Protein AF-A0A183FZT2-F1 (afdb_monomer)

Foldseek 3Di:
DDFQCADDDPDPAWTDDPNDIFHAAPVRDTNDPWHQDPQRDTNDPNPPNDLVFKDKDFPQDWDDWPQDPVVQCVCVVVPDDDRPTKIWTDIFIAGNVPRDGDDPVSCVVPDHDGTDIDGDDDHDDDPPPPPPPPPPPPPPDDDPDDDDDDD

InterPro domains:
  IPR013273 ADAMTS/ADAMTS-like [PR01857] (10-29)
  IPR013273 ADAMTS/ADAMTS-like [PR01857] (30-49)
  IPR050439 ADAMTS and ADAMTS-like [PTHR13723] (2-52)

Solvent-accessible surface area (backbone atoms only — not comparable to full-atom values): 9994 Å² total; per-residue (Å²): 133,57,73,70,38,78,40,92,56,105,46,102,43,21,27,23,50,94,89,38,77,40,49,38,16,62,82,76,38,77,73,43,86,44,43,60,28,89,59,69,37,64,67,45,88,54,76,82,50,70,56,86,46,37,37,78,41,73,73,82,46,59,47,81,61,84,86,49,55,82,71,60,46,68,53,63,80,68,76,61,91,71,86,82,54,60,21,37,38,40,74,40,25,22,32,70,88,77,66,45,79,48,68,57,76,59,27,63,93,49,87,78,76,85,60,58,73,43,80,46,81,91,78,89,63,83,61,90,80,75,84,78,71,78,92,77,76,86,88,83,89,88,88,89,88,87,86,89,79,91,133

Secondary structure (DSSP, 8-state):
--TT-B---SSS-EEEETTEEEEB-TTS-BT----B-TTS-BT--S--S-GGGEEEEEEEEEPPP---HHHHTTTGGGT-SS---EEEEEEEEEETTT--B--GGGGTTS-PPPPPEEEPPP--PPPTTSSSSSTTS--SS----S-----

Mean predicted aligned error: 17.22 Å

Sequence (151 aa):
MADGAPCQAESNRAVCSHGTCQVVGCDDVIGSSLRFDVCGVCGGRGDSCDSAHFVWKESGEFTECPTSCTEAAREFHGGKEGDGREARAIVVCVNANTGRVVPERLCADRKRPTPKTKPCPPLICPSRNKIRQDDKHDNILAKADSHQAEV

pLDDT: mean 76.42, std 17.2, range [36.53, 95.06]

Nearest PDB structures (foldseek):
  8oxr-assembly1_A  TM=5.983E-01  e=6.434E-01  Homo sapiens

Radius of gyration: 32.98 Å; Cα contacts (8 Å, |Δi|>4): 198; chains: 1; bounding box: 92×55×71 Å

Structure (mmCIF, N/CA/C/O backbone):
data_AF-A0A183FZT2-F1
#
_entry.id   AF-A0A183FZT2-F1
#
loop_
_atom_site.group_PDB
_atom_site.id
_atom_site.type_symbol
_atom_site.label_atom_id
_atom_site.label_alt_id
_atom_site.label_comp_id
_atom_site.label_asym_id
_atom_site.label_entity_id
_atom_site.label_seq_id
_atom_site.pdbx_PDB_ins_code
_atom_site.Cartn_x
_atom_site.Cartn_y
_atom_site.Cartn_z
_atom_site.occupancy
_atom_site.B_iso_or_equiv
_atom_site.auth_seq_id
_atom_site.auth_comp_id
_atom_site.auth_asym_id
_atom_site.auth_atom_id
_atom_site.pdbx_PDB_model_num
ATOM 1 N N . MET A 1 1 ? 20.229 11.773 -38.507 1.00 61.12 1 MET A N 1
ATOM 2 C CA . MET A 1 1 ? 20.106 10.863 -37.348 1.00 61.12 1 MET A CA 1
ATOM 3 C C . MET A 1 1 ? 21.111 9.748 -37.576 1.00 61.12 1 MET A C 1
ATOM 5 O O . MET A 1 1 ? 21.120 9.225 -38.681 1.00 61.12 1 MET A O 1
ATOM 9 N N . ALA A 1 2 ? 22.023 9.494 -36.639 1.00 82.56 2 ALA A N 1
ATOM 10 C CA . ALA A 1 2 ? 23.075 8.489 -36.819 1.00 82.56 2 ALA A CA 1
ATOM 11 C C . ALA A 1 2 ? 22.564 7.091 -36.443 1.00 82.56 2 ALA A C 1
ATOM 13 O O . ALA A 1 2 ? 21.711 6.975 -35.559 1.00 82.56 2 ALA A O 1
ATOM 14 N N . ASP A 1 3 ? 23.089 6.049 -37.088 1.00 85.75 3 ASP A N 1
ATOM 15 C CA . ASP A 1 3 ? 22.826 4.671 -36.674 1.00 85.75 3 ASP A CA 1
ATOM 16 C C . ASP A 1 3 ? 23.344 4.447 -35.245 1.00 85.75 3 ASP A C 1
ATOM 18 O O . ASP A 1 3 ? 24.429 4.901 -34.879 1.00 85.75 3 ASP A O 1
ATOM 22 N N . GLY A 1 4 ? 22.529 3.802 -34.412 1.00 83.31 4 GLY A N 1
ATOM 23 C CA . GLY A 1 4 ? 22.784 3.616 -32.983 1.00 83.31 4 GLY A CA 1
ATOM 24 C C . GLY A 1 4 ? 22.368 4.792 -32.091 1.00 83.31 4 GLY A C 1
ATOM 25 O O . GLY A 1 4 ? 22.421 4.660 -30.869 1.00 83.31 4 GLY A O 1
ATOM 26 N N . ALA A 1 5 ? 21.914 5.924 -32.648 1.00 88.31 5 ALA A N 1
ATOM 27 C CA . ALA A 1 5 ? 21.381 7.018 -31.837 1.00 88.31 5 ALA A CA 1
ATOM 28 C C . ALA A 1 5 ? 20.087 6.579 -31.120 1.00 88.31 5 ALA A C 1
ATOM 30 O O . ALA A 1 5 ? 19.224 5.976 -31.769 1.00 88.31 5 ALA A O 1
ATOM 31 N N . PRO A 1 6 ? 19.914 6.885 -29.819 1.00 87.25 6 PRO A N 1
ATOM 32 C CA . PRO A 1 6 ? 18.683 6.565 -29.109 1.00 87.25 6 PRO A CA 1
ATOM 33 C C . PRO A 1 6 ? 17.504 7.315 -29.736 1.00 87.25 6 PRO A C 1
ATOM 35 O O . PRO A 1 6 ? 17.606 8.495 -30.077 1.00 87.25 6 PRO A O 1
ATOM 38 N N . CYS A 1 7 ? 16.379 6.625 -29.880 1.00 88.25 7 CYS A N 1
ATOM 39 C CA . CYS A 1 7 ? 15.129 7.186 -30.378 1.00 88.25 7 CYS A CA 1
ATOM 40 C C . CYS A 1 7 ? 13.966 6.756 -29.477 1.00 88.25 7 CYS A C 1
ATOM 42 O O . CYS A 1 7 ? 14.055 5.768 -28.750 1.00 88.25 7 CYS A O 1
ATOM 44 N N . GLN A 1 8 ? 12.876 7.521 -29.491 1.00 81.88 8 GLN A N 1
ATOM 45 C CA . GLN A 1 8 ? 11.693 7.231 -28.685 1.00 81.88 8 GLN A CA 1
ATOM 46 C C . GLN A 1 8 ? 10.744 6.325 -29.484 1.00 81.88 8 GLN A C 1
ATOM 48 O O . GLN A 1 8 ? 10.278 6.714 -30.553 1.00 81.88 8 GLN A O 1
ATOM 53 N N . ALA A 1 9 ? 10.442 5.140 -28.959 1.00 77.12 9 ALA A N 1
ATOM 54 C CA . ALA A 1 9 ? 9.382 4.259 -29.451 1.00 77.12 9 ALA A CA 1
ATOM 55 C C . ALA A 1 9 ? 8.437 3.906 -28.287 1.00 77.12 9 ALA A C 1
ATOM 57 O O . ALA A 1 9 ? 8.668 4.319 -27.154 1.00 77.12 9 ALA A O 1
ATOM 58 N N . GLU A 1 10 ? 7.416 3.081 -28.535 1.00 68.25 10 GLU A N 1
ATOM 59 C CA . GLU A 1 10 ? 6.510 2.505 -27.513 1.00 68.25 10 GLU A CA 1
ATOM 60 C C . GLU A 1 10 ? 7.247 1.786 -26.355 1.00 68.25 10 GLU A C 1
ATOM 62 O O . GLU A 1 10 ? 6.661 1.429 -25.336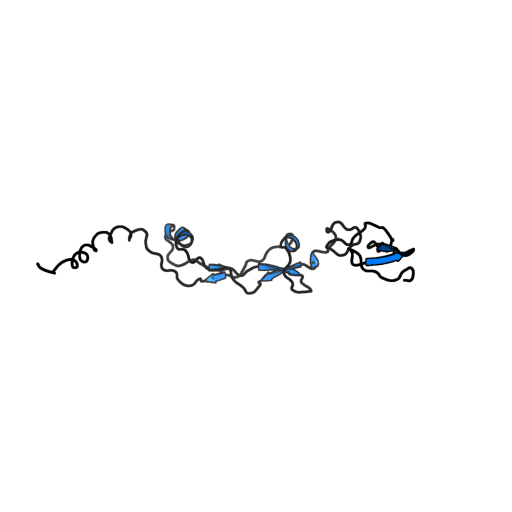 1.00 68.25 10 GLU A O 1
ATOM 67 N N . SER A 1 11 ? 8.553 1.540 -26.500 1.00 67.62 11 SER A N 1
ATOM 68 C CA . SER A 1 11 ? 9.415 0.975 -25.470 1.00 67.62 11 SER A CA 1
ATOM 69 C C . SER A 1 11 ? 10.578 1.902 -25.133 1.00 67.62 11 SER A C 1
ATOM 71 O O . SER A 1 11 ? 11.136 2.550 -26.014 1.00 67.62 11 SER A O 1
ATOM 73 N N . ASN A 1 12 ? 11.010 1.879 -23.868 1.00 68.12 12 ASN A N 1
ATOM 74 C CA . ASN A 1 12 ? 12.105 2.701 -23.333 1.00 68.12 12 ASN A CA 1
ATOM 75 C C . ASN A 1 12 ? 13.494 2.412 -23.937 1.00 68.12 12 ASN A C 1
ATOM 77 O O . ASN A 1 12 ? 14.467 3.050 -23.542 1.00 68.12 12 ASN A O 1
ATOM 81 N N . ARG A 1 13 ? 13.619 1.446 -24.855 1.00 84.25 13 ARG A N 1
ATOM 82 C CA . ARG A 1 13 ? 14.894 1.047 -25.453 1.00 84.25 13 ARG A CA 1
ATOM 83 C C . ARG A 1 13 ? 14.752 0.868 -26.962 1.00 84.25 13 ARG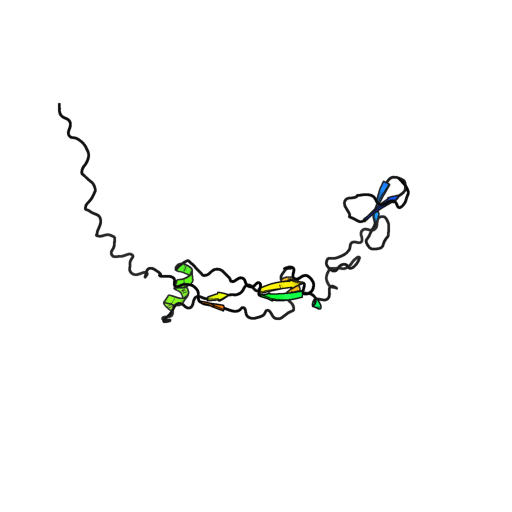 A C 1
ATOM 85 O O . ARG A 1 13 ? 14.389 -0.203 -27.441 1.00 84.25 13 ARG A O 1
ATOM 92 N N . ALA A 1 14 ? 15.014 1.935 -27.707 1.00 88.81 14 ALA A N 1
ATOM 93 C CA . ALA A 1 14 ? 14.987 1.928 -29.163 1.00 88.81 14 ALA A CA 1
ATOM 94 C C . ALA A 1 14 ? 16.145 2.753 -29.737 1.00 88.81 14 ALA A C 1
ATOM 96 O O . ALA A 1 14 ? 16.591 3.732 -29.131 1.00 88.81 14 ALA A O 1
ATOM 97 N N . VAL A 1 15 ? 16.646 2.333 -30.898 1.00 90.88 15 VAL A N 1
ATOM 98 C CA . VAL A 1 15 ? 17.764 2.975 -31.601 1.00 90.88 15 VAL A CA 1
ATOM 99 C C . VAL A 1 15 ? 17.433 3.177 -33.070 1.00 90.88 15 VAL A C 1
ATOM 101 O O . VAL A 1 15 ? 16.693 2.398 -33.671 1.00 90.88 15 VAL A O 1
ATOM 104 N N . CYS A 1 16 ? 17.991 4.221 -33.672 1.00 91.69 16 CYS A N 1
ATOM 105 C CA . CYS A 1 16 ? 17.907 4.395 -35.112 1.00 91.69 16 CYS A CA 1
ATOM 106 C C . CYS A 1 16 ? 18.814 3.397 -35.830 1.00 91.69 16 CYS A C 1
ATOM 108 O O . CYS A 1 16 ? 19.995 3.281 -35.514 1.00 91.69 16 CYS A O 1
ATOM 110 N N . SER A 1 17 ? 18.256 2.707 -36.818 1.00 89.50 17 SER A N 1
ATOM 111 C CA . SER A 1 17 ? 18.977 1.851 -37.753 1.00 89.50 17 SER A CA 1
ATOM 112 C C . SER A 1 17 ? 18.389 2.052 -39.147 1.00 89.50 17 SER A C 1
ATOM 114 O O . SER A 1 17 ? 17.168 1.986 -39.333 1.00 89.50 17 SER A O 1
ATOM 116 N N . HIS A 1 18 ? 19.241 2.376 -40.120 1.00 88.94 18 HIS A N 1
ATOM 117 C CA . HIS A 1 18 ? 18.850 2.653 -41.505 1.00 88.94 18 HIS A CA 1
ATOM 118 C C . HIS A 1 18 ? 17.742 3.717 -41.621 1.00 88.94 18 HIS A C 1
ATOM 120 O O . HIS A 1 18 ? 16.822 3.605 -42.428 1.00 88.94 18 HIS A O 1
ATOM 126 N N . GLY A 1 19 ? 17.797 4.752 -40.776 1.00 87.62 19 GLY A N 1
ATOM 127 C CA . GLY A 1 19 ? 16.809 5.839 -40.767 1.00 87.62 19 GLY A CA 1
ATOM 128 C C . GLY A 1 19 ? 15.449 5.485 -40.151 1.00 87.62 19 GLY A C 1
ATOM 129 O O . GLY A 1 19 ? 14.560 6.332 -40.137 1.00 87.62 19 GLY A O 1
ATOM 130 N N . THR A 1 20 ? 15.285 4.280 -39.598 1.00 88.75 20 THR A N 1
ATOM 131 C CA . THR A 1 20 ? 14.074 3.859 -38.876 1.00 88.75 20 THR A CA 1
ATOM 132 C C . THR A 1 20 ? 14.367 3.648 -37.395 1.00 88.75 20 THR A C 1
ATOM 134 O O . THR A 1 20 ? 15.449 3.194 -37.033 1.00 88.75 20 THR A O 1
ATOM 137 N N . CYS A 1 21 ? 13.425 4.004 -36.521 1.00 89.38 21 CYS A N 1
ATOM 13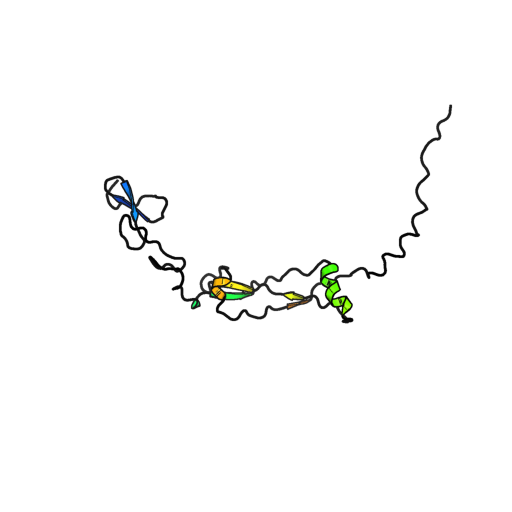8 C CA . CYS A 1 21 ? 13.551 3.746 -35.088 1.00 89.38 21 CYS A CA 1
ATOM 139 C C . CYS A 1 21 ? 13.149 2.296 -34.801 1.00 89.38 21 CYS A C 1
ATOM 141 O O . CYS A 1 21 ? 12.002 1.914 -35.024 1.00 89.38 21 CYS A O 1
ATOM 143 N N . GLN A 1 22 ? 14.099 1.493 -34.336 1.00 89.31 22 GLN A N 1
ATOM 144 C CA . GLN A 1 22 ? 13.924 0.069 -34.081 1.00 89.31 22 GLN A CA 1
ATOM 145 C C . GLN A 1 22 ? 13.963 -0.208 -32.578 1.00 89.31 22 GLN A C 1
ATOM 147 O O . GLN A 1 22 ? 14.826 0.304 -31.863 1.00 89.31 22 GLN A O 1
ATOM 152 N N . VAL A 1 23 ? 13.038 -1.039 -32.093 1.00 90.31 23 VAL A N 1
ATOM 153 C CA . VAL A 1 23 ? 13.014 -1.482 -30.691 1.00 90.31 23 VAL A CA 1
ATOM 154 C C . VAL A 1 23 ? 14.155 -2.469 -30.449 1.00 90.31 23 VAL A C 1
ATOM 156 O O . VAL A 1 23 ? 14.420 -3.341 -31.275 1.00 90.31 23 VAL A O 1
ATOM 159 N N . VAL A 1 24 ? 14.813 -2.342 -29.301 1.00 89.88 24 VAL A N 1
ATOM 160 C CA . VAL A 1 24 ? 15.885 -3.234 -28.855 1.00 89.88 24 VAL A CA 1
ATOM 161 C C . VAL A 1 24 ? 15.374 -4.060 -27.681 1.00 89.88 24 VAL A C 1
ATOM 163 O O . VAL A 1 24 ? 14.798 -3.513 -26.735 1.00 89.88 24 VAL A O 1
ATOM 166 N N . GLY A 1 25 ? 15.580 -5.374 -27.739 1.00 89.38 25 GLY A N 1
ATOM 167 C CA . GLY A 1 25 ? 15.235 -6.274 -26.643 1.00 89.38 25 GLY A CA 1
ATOM 168 C C . GLY A 1 25 ? 16.094 -6.049 -25.395 1.00 89.38 25 GLY A C 1
ATOM 169 O O . GLY A 1 25 ? 17.068 -5.286 -25.377 1.00 89.38 25 GLY A O 1
ATOM 170 N N . CYS A 1 26 ? 15.737 -6.720 -24.302 1.00 90.62 26 CYS A N 1
ATOM 171 C CA . CYS A 1 26 ? 16.563 -6.730 -23.089 1.00 90.62 26 CYS A CA 1
ATOM 172 C C . CYS A 1 26 ? 17.909 -7.465 -23.262 1.00 90.62 26 CYS A C 1
ATOM 174 O O . CYS A 1 26 ? 18.778 -7.336 -22.408 1.00 90.62 26 CYS A O 1
ATOM 176 N N . ASP A 1 27 ? 18.072 -8.194 -24.366 1.00 91.44 27 ASP A N 1
ATOM 177 C CA . ASP A 1 27 ? 19.246 -8.950 -24.812 1.00 91.44 27 ASP A CA 1
ATOM 178 C C . ASP A 1 27 ? 20.148 -8.169 -25.787 1.00 91.44 27 ASP A C 1
ATOM 180 O O . ASP A 1 27 ? 21.045 -8.744 -26.393 1.00 91.44 27 ASP A O 1
ATOM 184 N N . ASP A 1 28 ? 19.908 -6.865 -25.955 1.00 88.81 28 ASP A N 1
ATOM 185 C CA . ASP A 1 28 ? 20.671 -5.945 -26.821 1.00 88.81 28 ASP A CA 1
ATOM 186 C C . ASP A 1 28 ? 20.506 -6.193 -28.330 1.00 88.81 28 ASP A C 1
ATOM 188 O O . ASP A 1 28 ? 21.167 -5.555 -29.151 1.00 88.81 28 ASP A O 1
ATOM 192 N N . VAL A 1 29 ? 19.571 -7.064 -28.718 1.00 90.38 29 VAL A N 1
ATOM 193 C CA . VAL A 1 29 ? 19.302 -7.394 -30.119 1.00 90.38 29 VAL A CA 1
ATOM 194 C C . VAL A 1 29 ? 18.200 -6.495 -30.686 1.00 90.38 29 VAL A C 1
ATOM 196 O O . VAL A 1 29 ? 17.107 -6.361 -30.125 1.00 90.38 29 VAL A O 1
ATOM 199 N N . ILE A 1 30 ? 18.483 -5.881 -31.838 1.00 89.19 30 ILE A N 1
ATOM 200 C CA . ILE A 1 30 ? 17.525 -5.060 -32.590 1.00 89.19 30 ILE A CA 1
ATOM 201 C C . ILE A 1 30 ? 16.414 -5.963 -33.142 1.00 89.19 30 ILE A C 1
ATOM 203 O O . ILE A 1 30 ? 16.689 -6.950 -33.818 1.00 89.19 30 ILE A O 1
ATOM 207 N N . GLY A 1 31 ? 15.157 -5.623 -32.854 1.00 85.56 31 GLY A N 1
ATOM 208 C CA . GLY A 1 31 ? 13.985 -6.398 -33.273 1.00 85.56 31 GLY A CA 1
ATOM 209 C C . GLY A 1 31 ? 13.649 -7.593 -32.373 1.00 85.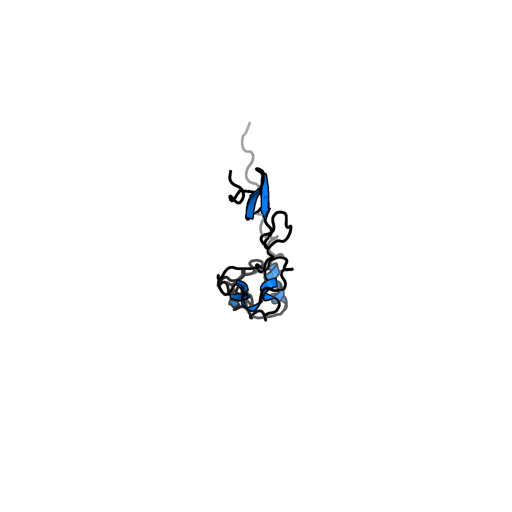56 31 GLY A C 1
ATOM 210 O O . GLY A 1 31 ? 12.698 -8.318 -32.660 1.00 85.56 31 GLY A O 1
ATOM 211 N N . SER A 1 32 ? 14.385 -7.801 -31.277 1.00 88.69 32 SER A N 1
ATOM 212 C CA . SER A 1 32 ? 14.073 -8.850 -30.304 1.00 88.69 32 SER A CA 1
ATOM 213 C C . SER A 1 32 ? 12.807 -8.521 -29.508 1.00 88.69 32 SER A C 1
ATOM 215 O O . SER A 1 32 ? 12.601 -7.394 -29.048 1.00 88.69 32 SER A O 1
ATOM 217 N N 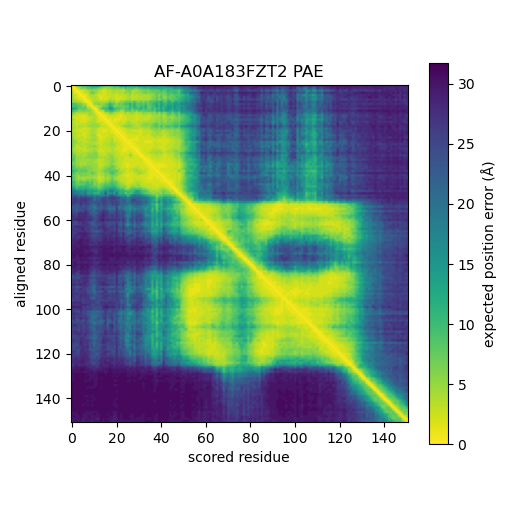. SER A 1 33 ? 11.946 -9.525 -29.324 1.00 87.25 33 SER A N 1
ATOM 218 C CA . SER A 1 33 ? 10.722 -9.421 -28.521 1.00 87.25 33 SER A CA 1
ATOM 219 C C . SER A 1 33 ? 10.953 -9.700 -27.033 1.00 87.25 33 SER A C 1
ATOM 221 O O . SER A 1 33 ? 10.001 -9.666 -26.250 1.00 87.25 33 SER A O 1
ATOM 223 N N . LEU A 1 34 ? 12.190 -10.008 -26.629 1.00 89.81 34 LEU A N 1
ATOM 224 C CA . LEU A 1 34 ? 12.531 -10.280 -25.238 1.00 89.81 34 LEU A CA 1
ATOM 225 C C . LEU A 1 34 ? 12.376 -9.016 -24.390 1.00 89.81 34 LEU A C 1
ATOM 227 O O . LEU A 1 34 ? 12.870 -7.933 -24.720 1.00 89.81 34 LEU A O 1
ATOM 231 N N . ARG A 1 35 ? 11.675 -9.169 -23.265 1.00 86.81 35 ARG A N 1
ATOM 232 C CA . ARG A 1 35 ? 11.420 -8.104 -22.293 1.00 86.81 35 ARG A CA 1
ATOM 233 C C . ARG A 1 35 ? 11.934 -8.525 -20.926 1.00 86.81 35 ARG A C 1
ATOM 235 O O . ARG A 1 35 ? 12.021 -9.717 -20.629 1.00 86.81 35 ARG A O 1
ATOM 242 N N . PHE A 1 36 ? 12.258 -7.539 -20.099 1.00 84.88 36 PHE A N 1
ATOM 243 C CA . PHE A 1 36 ? 12.473 -7.785 -18.680 1.00 84.88 36 PHE A CA 1
ATOM 244 C C . PHE A 1 36 ? 11.155 -8.219 -18.030 1.00 84.88 36 PHE A C 1
ATOM 246 O O . PHE A 1 36 ? 10.104 -7.636 -18.308 1.00 84.88 36 PHE A O 1
ATOM 253 N N . ASP A 1 37 ? 11.218 -9.244 -17.186 1.00 86.56 37 ASP A N 1
ATOM 254 C CA . ASP A 1 37 ? 10.097 -9.675 -16.357 1.00 86.56 37 ASP A CA 1
ATOM 255 C C . ASP A 1 37 ? 9.917 -8.772 -15.120 1.00 86.56 37 ASP A C 1
ATOM 257 O O . ASP A 1 37 ? 10.643 -7.795 -14.921 1.00 86.56 37 ASP A O 1
ATOM 261 N N . VAL A 1 38 ? 8.950 -9.100 -14.254 1.00 79.88 38 VAL A N 1
ATOM 262 C CA . VAL A 1 38 ? 8.670 -8.322 -13.027 1.00 79.88 38 VAL A CA 1
ATOM 263 C C . VAL A 1 38 ? 9.828 -8.327 -12.022 1.00 79.88 38 VAL A C 1
ATOM 265 O O . VAL A 1 38 ? 9.856 -7.492 -11.120 1.00 79.88 38 VAL A O 1
ATOM 268 N N . CYS A 1 39 ? 10.758 -9.271 -12.164 1.00 79.56 39 CYS A N 1
ATOM 269 C CA . CYS A 1 39 ? 11.932 -9.441 -11.324 1.00 79.56 39 CYS A CA 1
ATOM 270 C C . CYS A 1 39 ? 13.173 -8.743 -11.922 1.00 79.56 39 CYS A C 1
ATOM 272 O O . CYS A 1 39 ? 14.215 -8.708 -11.271 1.00 79.56 39 CYS A O 1
ATOM 274 N N . GLY A 1 40 ? 13.082 -8.185 -13.138 1.00 80.19 40 GLY A N 1
ATOM 275 C CA . GLY A 1 40 ? 14.200 -7.560 -13.848 1.00 80.19 40 GLY A CA 1
ATOM 276 C C . GLY A 1 40 ? 15.079 -8.540 -14.633 1.00 80.19 40 GLY A C 1
ATOM 277 O O . GLY A 1 40 ? 16.186 -8.180 -15.025 1.00 80.19 40 GLY A O 1
ATOM 278 N N . VAL A 1 41 ? 14.609 -9.764 -14.887 1.00 87.56 41 VAL A N 1
ATOM 279 C CA . VAL A 1 41 ? 15.328 -10.783 -15.664 1.00 87.56 41 VAL A CA 1
ATOM 280 C C . VAL A 1 41 ? 14.880 -10.735 -17.123 1.00 87.56 41 VAL A C 1
ATOM 282 O O . VAL A 1 41 ? 13.686 -10.763 -17.422 1.00 87.56 41 VAL A O 1
ATOM 285 N N . CYS A 1 42 ? 15.835 -10.667 -18.053 1.00 90.31 42 CYS A N 1
ATOM 286 C CA . CYS A 1 42 ? 15.536 -10.688 -19.483 1.00 90.31 42 CYS A CA 1
ATOM 287 C C . CYS A 1 42 ? 14.966 -12.052 -19.900 1.00 90.31 42 CYS A C 1
ATOM 289 O O . CYS A 1 42 ? 15.622 -13.075 -19.715 1.00 90.31 42 CYS A O 1
ATOM 291 N N . GLY A 1 43 ? 13.740 -12.074 -20.433 1.00 88.38 43 GLY A N 1
ATOM 292 C CA . GLY A 1 43 ? 13.054 -13.318 -20.801 1.00 88.38 43 GLY A CA 1
ATOM 293 C C . GLY A 1 43 ? 12.617 -14.178 -19.609 1.00 88.38 43 GLY A C 1
ATOM 294 O O . GLY A 1 43 ? 12.314 -15.358 -19.787 1.00 88.38 43 GLY A O 1
ATOM 295 N N . GLY A 1 44 ? 12.603 -13.615 -18.399 1.00 86.56 44 GLY A N 1
ATOM 296 C CA . GLY A 1 44 ? 12.132 -14.319 -17.211 1.00 86.56 44 GLY A CA 1
ATOM 297 C C . GLY A 1 44 ? 10.611 -14.513 -17.207 1.00 86.56 44 GLY A C 1
ATOM 298 O O . GLY A 1 44 ? 9.877 -13.859 -17.953 1.00 86.56 44 GLY A O 1
ATOM 299 N N . ARG A 1 45 ? 10.116 -15.430 -16.366 1.00 82.44 45 ARG A N 1
ATOM 300 C CA . ARG A 1 45 ? 8.669 -15.668 -16.198 1.00 82.44 45 ARG A CA 1
ATOM 301 C C . ARG A 1 45 ? 8.105 -15.004 -14.940 1.00 82.44 45 ARG A C 1
ATOM 303 O O . ARG A 1 45 ? 6.923 -15.169 -14.647 1.00 82.44 45 ARG A O 1
ATOM 310 N N . GLY A 1 46 ? 8.915 -14.230 -14.215 1.00 73.06 46 GLY A N 1
ATOM 311 C CA . GLY A 1 46 ? 8.521 -13.574 -12.972 1.00 73.06 46 GLY A CA 1
ATOM 312 C C . GLY A 1 46 ? 8.596 -14.464 -11.727 1.00 73.06 46 GLY A C 1
ATOM 313 O O . GLY A 1 46 ? 8.057 -14.084 -10.691 1.00 73.06 46 GLY A O 1
ATOM 314 N N . ASP A 1 47 ? 9.232 -15.633 -11.830 1.00 72.50 47 ASP A N 1
ATOM 315 C CA . ASP A 1 47 ? 9.391 -16.643 -10.775 1.00 72.50 47 ASP A CA 1
ATOM 316 C C . ASP A 1 47 ? 10.775 -16.622 -10.100 1.00 72.50 47 ASP A C 1
ATOM 318 O O . ASP A 1 47 ? 10.942 -17.187 -9.024 1.00 72.50 47 ASP A O 1
ATOM 322 N N . SER A 1 48 ? 11.755 -15.939 -10.696 1.00 70.06 48 SER A N 1
ATOM 323 C CA . SER A 1 48 ? 13.144 -15.905 -10.212 1.00 70.06 48 SER A CA 1
ATOM 324 C C . SER A 1 48 ? 13.449 -14.777 -9.223 1.00 70.06 48 SER A C 1
ATOM 326 O O . SER A 1 48 ? 14.589 -14.671 -8.768 1.00 70.06 48 SER A O 1
ATOM 328 N N . CYS A 1 49 ? 12.495 -13.891 -8.911 1.00 70.88 49 CYS A N 1
ATOM 329 C CA . CYS A 1 49 ? 12.748 -12.859 -7.909 1.00 70.88 49 CYS A CA 1
ATOM 330 C C . CYS A 1 49 ? 12.817 -13.515 -6.540 1.00 70.88 49 CYS A C 1
ATOM 332 O O . CYS A 1 49 ? 11.838 -14.083 -6.063 1.00 70.88 49 CYS A O 1
ATOM 334 N N . ASP A 1 50 ? 13.971 -13.388 -5.898 1.00 65.38 50 ASP A N 1
ATOM 335 C CA . ASP A 1 50 ? 14.160 -13.850 -4.538 1.00 65.38 50 ASP A CA 1
ATOM 336 C C . ASP A 1 50 ? 13.122 -13.167 -3.627 1.00 65.38 50 ASP A C 1
ATOM 338 O O . ASP A 1 50 ? 13.111 -11.942 -3.439 1.00 65.38 50 ASP A O 1
ATOM 342 N N . SER A 1 51 ? 12.202 -13.956 -3.073 1.00 59.53 51 SER A N 1
ATOM 343 C CA . SER A 1 51 ? 11.168 -13.491 -2.143 1.00 59.53 51 SER A CA 1
ATOM 344 C C . SER A 1 51 ? 11.770 -12.973 -0.828 1.00 59.53 51 SER A C 1
ATOM 346 O O . SER A 1 51 ? 11.056 -12.417 0.018 1.00 59.53 51 SER A O 1
ATOM 348 N N . ALA A 1 52 ? 13.097 -13.074 -0.661 1.00 61.66 52 ALA A N 1
ATOM 349 C CA . ALA A 1 52 ? 13.890 -12.442 0.388 1.00 61.66 52 ALA A CA 1
ATOM 350 C C . ALA A 1 52 ? 13.591 -10.941 0.572 1.00 61.66 52 ALA A C 1
ATOM 352 O O . ALA A 1 52 ? 13.652 -10.445 1.699 1.00 61.66 52 ALA A O 1
ATOM 353 N N . HIS A 1 53 ? 13.193 -10.235 -0.490 1.00 75.75 53 HIS A N 1
ATOM 354 C CA . HIS A 1 53 ? 13.005 -8.783 -0.467 1.00 75.75 53 HIS A CA 1
ATOM 355 C C . HIS A 1 53 ? 11.619 -8.301 -0.029 1.00 75.75 53 HIS A C 1
ATOM 357 O O . HIS A 1 53 ? 11.444 -7.094 0.140 1.00 75.75 53 HIS A O 1
ATOM 363 N N . PHE A 1 54 ? 10.635 -9.182 0.162 1.00 87.69 54 PHE A N 1
ATOM 364 C CA . PHE A 1 54 ? 9.279 -8.783 0.550 1.00 87.69 54 PHE A CA 1
ATOM 365 C C . PHE A 1 54 ? 8.939 -9.279 1.950 1.00 87.69 54 PHE A C 1
ATOM 367 O O . PHE A 1 54 ? 9.148 -10.443 2.281 1.00 87.69 54 PHE A O 1
ATOM 374 N N . VAL A 1 55 ? 8.434 -8.385 2.797 1.00 91.56 55 VAL A N 1
ATOM 375 C CA . VAL A 1 55 ? 8.155 -8.667 4.207 1.00 91.56 55 VAL A CA 1
ATOM 376 C C . VAL A 1 55 ? 6.795 -8.122 4.616 1.00 91.56 55 VAL A C 1
ATOM 378 O O . VAL A 1 55 ? 6.345 -7.088 4.126 1.00 91.56 55 VAL A O 1
ATOM 381 N N . TRP A 1 56 ? 6.144 -8.806 5.554 1.00 94.19 56 TRP A N 1
ATOM 382 C CA . TRP A 1 56 ? 4.961 -8.276 6.219 1.00 94.19 56 TRP A CA 1
ATOM 383 C C . TRP A 1 56 ? 5.351 -7.159 7.179 1.00 94.19 56 TRP A C 1
ATOM 385 O O . TRP A 1 56 ? 6.246 -7.336 8.006 1.00 94.19 56 TRP A O 1
ATOM 395 N N . LYS A 1 57 ? 4.653 -6.029 7.104 1.00 93.88 57 LYS A N 1
ATOM 396 C CA . LYS A 1 57 ? 4.854 -4.885 7.993 1.00 93.88 57 LYS A CA 1
ATOM 397 C C . LYS A 1 57 ? 3.508 -4.337 8.466 1.00 93.88 57 LYS A C 1
ATOM 399 O O . LYS A 1 57 ? 2.562 -4.263 7.687 1.00 93.88 57 LYS A O 1
ATOM 404 N N . GLU A 1 58 ? 3.424 -3.949 9.737 1.00 93.38 58 GLU A N 1
ATOM 405 C CA . GLU A 1 58 ? 2.281 -3.184 10.253 1.00 93.38 58 GLU A CA 1
ATOM 406 C C . GLU A 1 58 ? 2.353 -1.752 9.697 1.00 93.38 58 GLU A C 1
ATOM 408 O O . GLU A 1 58 ? 3.382 -1.089 9.854 1.00 93.38 58 GLU A O 1
ATOM 413 N N . SER A 1 59 ? 1.291 -1.267 9.042 1.00 88.94 59 SER A N 1
ATOM 414 C CA . SER A 1 59 ? 1.279 0.093 8.472 1.00 88.94 59 SER A CA 1
ATOM 415 C C . SER A 1 59 ? 1.168 1.188 9.540 1.00 88.94 59 SER A C 1
ATOM 417 O O . SER A 1 59 ? 1.461 2.347 9.269 1.00 88.94 59 SER A O 1
ATOM 419 N N . GLY A 1 60 ? 0.784 0.819 10.768 1.00 87.88 60 GLY A N 1
ATOM 420 C CA . GLY A 1 60 ? 0.464 1.754 11.851 1.00 87.88 60 GLY A CA 1
ATOM 421 C C . GLY A 1 60 ? -0.987 2.241 11.816 1.00 87.88 60 GLY A C 1
ATOM 422 O O . GLY A 1 60 ? -1.450 2.866 12.769 1.00 87.88 60 GLY A O 1
ATOM 423 N N . GLU A 1 61 ? -1.725 1.906 10.761 1.00 92.56 61 GLU A N 1
ATOM 424 C CA . GLU A 1 61 ? -3.158 2.151 10.649 1.00 92.56 61 GLU A CA 1
ATOM 425 C C . GLU A 1 61 ? -3.940 0.963 11.207 1.00 92.56 61 GLU A C 1
ATOM 427 O O . GLU A 1 61 ? -3.436 -0.157 11.302 1.00 92.56 61 GLU A O 1
ATOM 432 N N . PHE A 1 62 ? -5.190 1.209 11.583 1.00 93.69 62 PHE A N 1
ATOM 433 C CA . PHE A 1 62 ? -6.091 0.185 12.094 1.00 93.69 62 PHE A CA 1
ATOM 434 C C . PHE A 1 62 ? -7.342 0.128 11.229 1.00 93.69 62 PHE A C 1
ATOM 436 O O . PHE A 1 62 ? -7.769 1.150 10.696 1.00 93.69 62 PHE A O 1
ATOM 443 N N . THR A 1 63 ? -7.945 -1.054 11.132 1.00 92.31 63 THR A N 1
ATOM 444 C CA . THR A 1 63 ? -9.264 -1.217 10.526 1.00 92.31 63 THR A CA 1
ATOM 445 C C . THR A 1 63 ? -10.286 -0.343 11.238 1.00 92.31 63 THR A C 1
ATOM 447 O O . THR A 1 63 ? -10.191 -0.104 12.446 1.00 92.31 63 THR A O 1
ATOM 450 N N . GLU A 1 64 ? -11.291 0.101 10.497 1.00 91.00 64 GLU A N 1
ATOM 451 C CA . GLU A 1 64 ? -12.390 0.865 11.069 1.00 91.00 64 GLU A CA 1
ATOM 452 C C . GLU A 1 64 ? -13.159 0.021 12.090 1.00 91.00 64 GLU A C 1
ATOM 454 O O . GLU A 1 64 ? -13.315 -1.196 11.944 1.00 91.00 64 GLU A O 1
ATOM 459 N N . CYS A 1 65 ? -13.614 0.670 13.160 1.00 86.56 65 CYS A N 1
ATOM 460 C CA . CYS A 1 65 ? -14.488 0.023 14.126 1.00 86.56 65 CYS A CA 1
ATOM 461 C C . CYS A 1 65 ? -15.877 -0.170 13.504 1.00 86.56 65 CYS A C 1
ATOM 463 O O . CYS A 1 65 ? -16.363 0.750 12.844 1.00 86.56 65 CYS A O 1
ATOM 465 N N . PRO A 1 66 ? -16.562 -1.300 13.756 1.00 78.56 66 PRO A N 1
ATOM 466 C CA . PRO A 1 66 ? -17.931 -1.479 13.296 1.00 78.56 66 PRO A CA 1
ATOM 467 C C . PRO A 1 66 ? -18.812 -0.409 13.937 1.00 78.56 66 PRO A C 1
ATOM 469 O O . PRO A 1 66 ? -18.959 -0.379 15.158 1.00 78.56 66 PRO A O 1
ATOM 472 N N . THR A 1 67 ? -19.386 0.478 13.135 1.00 80.06 67 THR A N 1
ATOM 473 C CA . THR A 1 67 ? -20.276 1.550 13.609 1.00 80.06 67 THR A CA 1
ATOM 474 C C . THR A 1 67 ? -21.742 1.130 13.599 1.00 80.06 67 THR A C 1
ATOM 476 O O . THR A 1 67 ? -22.572 1.787 14.223 1.00 80.06 67 THR A O 1
ATOM 479 N N . SER A 1 68 ? -22.066 0.016 12.932 1.00 75.69 68 SER A N 1
ATOM 480 C CA . SER A 1 68 ? -23.421 -0.516 12.871 1.00 75.69 68 SER A CA 1
ATOM 481 C C . SER A 1 68 ? -23.682 -1.566 13.945 1.00 75.69 68 SER A C 1
ATOM 483 O O . SER A 1 68 ? -22.963 -2.560 14.098 1.00 75.69 68 SER A O 1
ATOM 485 N N . CYS A 1 69 ? -24.813 -1.398 14.623 1.00 72.56 69 CYS A N 1
ATOM 486 C CA . CYS A 1 69 ? -25.319 -2.364 15.584 1.00 72.56 69 CYS A CA 1
ATOM 487 C C . CYS A 1 69 ? -25.684 -3.713 14.960 1.00 72.56 69 CYS A C 1
ATOM 489 O O . CYS A 1 69 ? -25.717 -4.704 15.675 1.00 72.56 69 CYS A O 1
ATOM 491 N N . THR A 1 70 ? -25.916 -3.803 13.648 1.00 71.75 70 THR A N 1
ATOM 492 C CA . THR A 1 70 ? -26.199 -5.090 12.987 1.00 71.75 70 THR A CA 1
ATOM 493 C C . THR A 1 70 ? -24.991 -6.028 12.983 1.00 71.75 70 THR A C 1
ATOM 495 O O . THR A 1 70 ? -25.159 -7.242 13.074 1.00 71.75 70 THR A O 1
ATOM 498 N N . GLU A 1 71 ? -23.778 -5.479 12.903 1.00 64.62 71 GLU A N 1
ATOM 499 C CA . GLU A 1 71 ? -22.530 -6.250 12.934 1.00 64.62 71 GLU A CA 1
ATOM 500 C C . GLU A 1 71 ? -22.038 -6.462 14.370 1.00 64.62 71 GLU A C 1
ATOM 502 O O . GLU A 1 71 ? -21.621 -7.568 14.711 1.00 64.62 71 GLU A O 1
ATOM 507 N N . ALA A 1 72 ? -22.182 -5.447 15.235 1.00 61.22 72 ALA A N 1
ATOM 508 C CA . ALA A 1 72 ? -21.855 -5.526 16.661 1.00 61.22 72 ALA A CA 1
ATOM 509 C C . ALA A 1 72 ? -22.783 -6.476 17.453 1.00 61.22 72 ALA A C 1
ATOM 511 O O . ALA A 1 72 ? -22.346 -7.134 18.394 1.00 61.22 72 ALA A O 1
ATOM 512 N N . ALA A 1 73 ? -24.060 -6.606 17.065 1.00 57.00 73 ALA A N 1
ATOM 513 C CA . ALA A 1 73 ? -25.052 -7.427 17.771 1.00 57.00 73 ALA A CA 1
ATOM 514 C C . ALA A 1 73 ? -24.894 -8.944 17.582 1.00 57.00 73 ALA A C 1
ATOM 516 O O . ALA A 1 73 ? -25.559 -9.709 18.285 1.00 57.00 73 ALA A O 1
ATOM 517 N N . ARG A 1 74 ? -24.012 -9.415 16.686 1.00 56.91 74 ARG A N 1
ATOM 518 C CA . ARG A 1 74 ? -23.730 -10.857 16.561 1.00 56.91 74 ARG A CA 1
ATOM 519 C C . ARG A 1 74 ? -23.198 -11.455 17.865 1.00 56.91 74 ARG A C 1
ATOM 521 O O . ARG A 1 74 ? -23.509 -12.603 18.164 1.00 56.91 74 ARG A O 1
ATOM 528 N N . GLU A 1 75 ? -22.467 -10.675 18.660 1.00 53.38 75 GLU A N 1
ATOM 529 C CA . GLU A 1 75 ? -21.936 -11.117 19.955 1.00 53.38 75 GLU A CA 1
ATOM 530 C C . GLU A 1 75 ? -22.903 -10.889 21.129 1.00 53.38 75 GLU A C 1
ATOM 532 O O . GLU A 1 75 ? -22.804 -11.575 22.147 1.00 53.38 75 GLU A O 1
ATOM 537 N N . PHE A 1 76 ? -23.902 -10.009 20.976 1.00 50.44 76 PHE A N 1
ATOM 538 C CA . PHE A 1 76 ? -24.912 -9.744 22.011 1.00 50.44 76 PHE A CA 1
ATOM 539 C C . PHE A 1 76 ? -25.848 -10.936 22.260 1.00 50.44 76 PHE A C 1
ATOM 541 O O . PHE A 1 76 ? -26.390 -11.080 23.353 1.00 50.44 76 PHE A O 1
ATOM 548 N N . HIS A 1 77 ? -26.008 -11.836 21.285 1.00 53.59 77 HIS A N 1
ATOM 549 C CA . HIS A 1 77 ? -26.765 -13.078 21.475 1.00 53.59 77 HIS A CA 1
ATOM 550 C C . HIS A 1 77 ? -26.016 -14.135 22.303 1.00 53.59 77 HIS A C 1
ATOM 552 O O . HIS A 1 77 ? -26.611 -15.144 22.673 1.00 53.59 77 HIS A O 1
ATOM 558 N N . GLY A 1 78 ? -24.732 -13.909 22.607 1.00 54.41 78 GLY A N 1
ATOM 559 C CA . GLY A 1 78 ? -23.886 -14.837 23.356 1.00 54.41 78 GLY A CA 1
ATOM 560 C C . GLY A 1 78 ? -23.810 -14.586 24.863 1.00 54.41 78 GLY A C 1
ATOM 561 O O . GLY A 1 78 ? -23.055 -15.286 25.529 1.00 54.41 78 GLY A O 1
ATOM 562 N N . GLY A 1 79 ? -24.528 -13.594 25.407 1.00 52.91 79 GLY A N 1
ATOM 563 C CA . GLY A 1 79 ? -24.518 -13.313 26.850 1.00 52.91 79 GLY A CA 1
ATOM 564 C C . GLY A 1 79 ? -23.161 -12.852 27.398 1.00 52.91 79 GLY A C 1
ATOM 565 O O . GLY A 1 79 ? -22.889 -13.042 28.580 1.00 52.91 79 GLY A O 1
ATOM 566 N N . LYS A 1 80 ? -22.293 -12.275 26.554 1.00 57.56 80 LYS A N 1
ATOM 567 C CA . LYS A 1 80 ? -21.027 -11.687 27.006 1.00 57.56 80 LYS A CA 1
ATOM 568 C C . LYS A 1 80 ? -21.270 -10.317 27.636 1.00 57.56 80 LYS A C 1
ATOM 570 O O . LYS A 1 80 ? -21.954 -9.470 27.065 1.00 57.56 80 LYS A O 1
ATOM 575 N N . GLU A 1 81 ? -20.677 -10.109 28.803 1.00 53.75 81 GLU A N 1
ATOM 576 C CA . GLU A 1 81 ? -20.701 -8.844 29.529 1.00 53.75 81 GLU A CA 1
ATOM 577 C C . GLU A 1 81 ? -19.538 -7.965 29.028 1.00 53.75 81 GLU A C 1
ATOM 579 O O . GLU A 1 81 ? -18.388 -8.166 29.410 1.00 53.75 81 GLU A O 1
ATOM 584 N N . GLY A 1 82 ? -19.815 -7.046 28.095 1.00 59.91 82 GLY A N 1
ATOM 585 C CA . GLY A 1 82 ? -18.838 -6.067 27.594 1.00 59.91 82 GLY A CA 1
ATOM 586 C C . GLY A 1 82 ? -18.796 -5.901 26.070 1.00 59.91 82 GLY A C 1
ATOM 587 O O . GLY A 1 82 ? -19.249 -6.756 25.312 1.00 59.91 82 GLY A O 1
ATOM 588 N N . ASP A 1 83 ? -18.242 -4.770 25.625 1.00 66.56 83 ASP A N 1
ATOM 589 C CA . ASP A 1 83 ? -18.003 -4.456 24.212 1.00 66.56 83 ASP A CA 1
ATOM 590 C C . ASP A 1 83 ? -16.714 -5.148 23.739 1.00 66.56 83 ASP A C 1
ATOM 592 O O . ASP A 1 83 ? -15.610 -4.685 24.016 1.00 66.56 83 ASP A O 1
ATOM 596 N N . GLY A 1 84 ? -16.853 -6.293 23.067 1.00 74.00 84 GLY A N 1
ATOM 597 C CA . GLY A 1 84 ? -15.736 -7.087 22.536 1.00 74.00 84 GLY A CA 1
ATOM 598 C C . GLY A 1 84 ? -15.161 -6.570 21.214 1.00 74.00 84 GLY A C 1
ATOM 599 O O . GLY A 1 84 ? -14.336 -7.246 20.599 1.00 74.00 84 GLY A O 1
ATOM 600 N N . ARG A 1 85 ? -15.608 -5.402 20.732 1.00 80.62 85 ARG A N 1
ATOM 601 C CA . ARG A 1 85 ? -15.173 -4.871 19.439 1.00 80.62 85 ARG A CA 1
ATOM 602 C C . ARG A 1 85 ? -13.747 -4.354 19.519 1.00 80.62 85 ARG A C 1
ATOM 604 O O . ARG A 1 85 ? -13.425 -3.444 20.283 1.00 80.62 85 ARG A O 1
ATOM 611 N N . GLU A 1 86 ? -12.919 -4.879 18.630 1.00 87.50 86 GLU A N 1
ATOM 612 C CA . GLU A 1 86 ? -11.527 -4.485 18.500 1.00 87.50 86 GLU A CA 1
ATOM 613 C C . GLU A 1 86 ? -11.208 -4.092 17.060 1.00 87.50 86 GLU A C 1
ATOM 615 O O . GLU A 1 86 ? -11.572 -4.782 16.105 1.00 87.50 86 GLU A O 1
ATOM 620 N N . ALA A 1 87 ? -10.471 -2.998 16.907 1.00 89.69 87 ALA A N 1
ATOM 621 C CA . ALA A 1 87 ? -9.841 -2.641 15.648 1.00 89.69 87 ALA A CA 1
ATOM 622 C C . ALA A 1 87 ? -8.491 -3.358 15.529 1.00 89.69 87 ALA A C 1
ATOM 624 O O . ALA A 1 87 ? -7.735 -3.436 16.500 1.00 89.69 87 ALA A O 1
ATOM 625 N N . ARG A 1 88 ? -8.167 -3.862 14.335 1.00 91.94 88 ARG A N 1
ATOM 626 C CA . ARG A 1 88 ? -6.931 -4.610 14.054 1.00 91.94 88 ARG A CA 1
ATOM 627 C C . ARG A 1 88 ? -5.953 -3.747 13.271 1.00 91.94 88 ARG A C 1
ATOM 629 O O . ARG A 1 88 ? -6.368 -3.036 12.363 1.00 91.94 88 ARG A O 1
ATOM 636 N N . ALA A 1 89 ? -4.668 -3.820 13.595 1.00 94.62 89 ALA A N 1
ATOM 637 C CA . ALA A 1 89 ? -3.620 -3.161 12.828 1.00 94.62 89 ALA A CA 1
ATOM 638 C C . ALA A 1 89 ? -3.587 -3.711 11.393 1.00 94.62 89 ALA A C 1
ATOM 640 O O . ALA A 1 89 ? -3.681 -4.921 11.172 1.00 94.62 89 ALA A O 1
ATOM 641 N N . ILE A 1 90 ? -3.451 -2.823 10.413 1.00 94.25 90 ILE A N 1
ATOM 642 C CA . ILE A 1 90 ? -3.379 -3.191 9.003 1.00 94.25 90 ILE A CA 1
ATOM 643 C C . ILE A 1 90 ? -1.976 -3.736 8.722 1.00 94.25 90 ILE A C 1
ATOM 645 O O . ILE A 1 90 ? -0.964 -3.069 8.944 1.00 94.25 90 ILE A O 1
ATOM 649 N N . VAL A 1 91 ? -1.919 -4.977 8.241 1.00 94.94 91 VAL A N 1
ATOM 650 C CA . VAL A 1 91 ? -0.676 -5.652 7.855 1.00 94.94 91 VAL A CA 1
ATOM 651 C C . VAL A 1 91 ? -0.572 -5.644 6.339 1.00 94.94 91 VAL A C 1
ATOM 653 O O . VAL A 1 91 ? -1.427 -6.195 5.649 1.00 94.94 91 VAL A O 1
ATOM 656 N N . VAL A 1 92 ? 0.494 -5.036 5.828 1.00 95.06 92 VAL A N 1
ATOM 657 C CA . VAL A 1 92 ? 0.764 -4.892 4.396 1.00 95.06 92 VAL A CA 1
ATOM 658 C C . VAL A 1 92 ? 2.027 -5.647 4.005 1.00 95.06 92 VAL A C 1
ATOM 660 O O . VAL A 1 92 ? 2.966 -5.776 4.792 1.00 95.06 92 VAL A O 1
ATOM 663 N N . CYS A 1 93 ? 2.056 -6.157 2.775 1.00 94.00 93 CYS A N 1
ATOM 664 C CA . CYS A 1 93 ? 3.283 -6.666 2.177 1.00 94.00 93 CYS A CA 1
ATOM 665 C C . CYS A 1 93 ? 4.088 -5.474 1.659 1.00 94.00 93 CYS A C 1
ATOM 667 O O . CYS A 1 93 ? 3.570 -4.667 0.885 1.00 94.00 93 CYS A O 1
ATOM 669 N N . VAL A 1 94 ? 5.338 -5.341 2.094 1.00 93.88 94 VAL A N 1
ATOM 670 C CA . VAL A 1 94 ? 6.225 -4.261 1.659 1.00 93.88 94 VAL A CA 1
ATOM 671 C C . VAL A 1 94 ? 7.511 -4.813 1.080 1.00 93.88 94 VAL A C 1
ATOM 673 O O . VAL A 1 94 ? 8.002 -5.861 1.494 1.00 93.88 94 VAL A O 1
ATOM 676 N N . ASN A 1 95 ? 8.100 -4.073 0.151 1.00 89.06 95 ASN A N 1
ATOM 677 C CA . ASN A 1 95 ? 9.485 -4.295 -0.232 1.00 89.06 95 ASN A CA 1
ATOM 678 C C . ASN A 1 95 ? 10.399 -3.811 0.909 1.00 89.06 95 ASN A C 1
ATOM 680 O O . ASN A 1 95 ? 10.362 -2.639 1.277 1.00 89.06 95 ASN A O 1
ATOM 684 N N . ALA A 1 96 ? 11.215 -4.701 1.471 1.00 87.06 96 ALA A N 1
ATOM 685 C CA . ALA A 1 96 ? 12.086 -4.444 2.615 1.00 87.06 96 A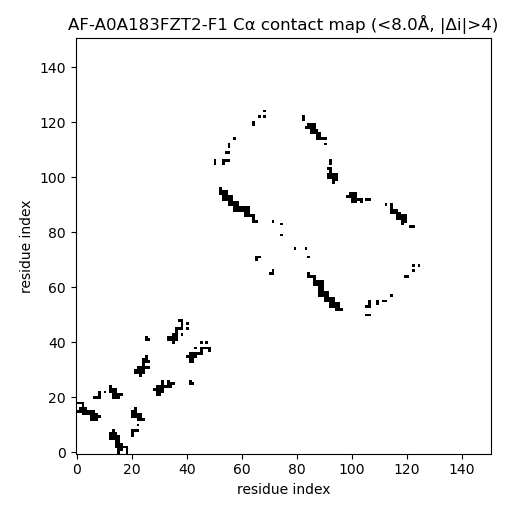LA A CA 1
ATOM 686 C C . ALA A 1 96 ? 13.120 -3.336 2.354 1.00 87.06 96 ALA A C 1
ATOM 688 O O . ALA A 1 96 ? 13.501 -2.628 3.282 1.00 87.06 96 ALA A O 1
ATOM 689 N N . ASN A 1 97 ? 13.529 -3.150 1.096 1.00 85.31 97 ASN A N 1
ATOM 690 C CA . ASN A 1 97 ? 14.542 -2.166 0.719 1.00 85.31 97 ASN A CA 1
ATOM 691 C C . ASN A 1 97 ? 13.948 -0.768 0.512 1.00 85.31 97 ASN A C 1
ATOM 693 O O . ASN A 1 97 ? 14.586 0.229 0.829 1.00 85.31 97 ASN A O 1
ATOM 697 N N . THR A 1 98 ? 12.736 -0.681 -0.044 1.00 87.62 98 THR A N 1
ATOM 698 C CA . THR A 1 98 ? 12.122 0.611 -0.419 1.00 87.62 98 THR A CA 1
ATOM 699 C C . THR A 1 98 ? 10.983 1.042 0.500 1.00 87.62 98 THR A C 1
ATOM 701 O O . THR A 1 98 ? 10.537 2.183 0.428 1.00 87.62 98 THR A O 1
ATOM 704 N N . GLY A 1 99 ? 10.463 0.136 1.330 1.00 88.50 99 GLY A N 1
ATOM 705 C CA . GLY A 1 99 ? 9.293 0.360 2.177 1.00 88.50 99 GLY A CA 1
ATOM 706 C C . GLY A 1 99 ? 7.966 0.482 1.421 1.00 88.50 99 GLY A C 1
ATOM 707 O O . GLY A 1 99 ? 6.939 0.717 2.053 1.00 88.50 99 GLY A O 1
ATOM 708 N N . ARG A 1 100 ? 7.956 0.328 0.088 1.00 90.88 100 ARG A N 1
ATOM 709 C CA . ARG A 1 100 ? 6.737 0.441 -0.725 1.00 90.88 100 ARG A CA 1
ATOM 710 C C . ARG A 1 100 ? 5.805 -0.736 -0.479 1.00 90.88 100 ARG A C 1
ATOM 712 O O . ARG A 1 100 ? 6.263 -1.878 -0.458 1.00 90.88 100 ARG A O 1
ATOM 719 N N . VAL A 1 101 ? 4.509 -0.448 -0.368 1.00 93.44 101 VAL A N 1
ATOM 720 C CA . VAL A 1 101 ? 3.451 -1.463 -0.338 1.00 93.44 101 VAL A CA 1
ATOM 721 C C . VAL A 1 101 ? 3.358 -2.124 -1.706 1.00 93.44 101 VAL A C 1
ATOM 723 O O . VAL A 1 101 ? 3.321 -1.451 -2.735 1.00 93.44 101 VAL A O 1
ATOM 726 N N . VAL A 1 102 ? 3.343 -3.449 -1.706 1.00 91.50 102 VAL A N 1
ATOM 727 C CA . VAL A 1 102 ? 3.293 -4.277 -2.906 1.00 91.50 102 VAL A CA 1
ATOM 728 C C . VAL A 1 102 ? 2.167 -5.310 -2.792 1.00 91.50 102 VAL A C 1
ATOM 730 O O . VAL A 1 102 ? 1.641 -5.529 -1.698 1.00 91.50 102 VAL A O 1
ATOM 733 N N . PRO A 1 103 ? 1.769 -5.956 -3.904 1.00 92.75 103 PRO A N 1
ATOM 734 C CA . PRO A 1 103 ? 0.734 -6.977 -3.878 1.00 92.75 103 PRO A CA 1
ATOM 735 C C . PRO A 1 103 ? 1.033 -8.099 -2.887 1.00 92.75 103 PRO A C 1
ATOM 737 O O . PRO A 1 103 ? 2.147 -8.616 -2.819 1.00 92.75 103 PRO A O 1
ATOM 740 N N . GLU A 1 104 ? -0.012 -8.524 -2.186 1.00 91.44 104 GLU A N 1
ATOM 741 C CA . GLU A 1 104 ? 0.060 -9.502 -1.105 1.00 91.44 104 GLU A CA 1
ATOM 742 C C . GLU A 1 104 ? 0.734 -10.825 -1.501 1.00 91.44 104 GLU A C 1
ATOM 744 O O . GLU A 1 104 ? 1.487 -11.410 -0.724 1.00 91.44 104 GLU A O 1
ATOM 749 N N . ARG A 1 105 ? 0.513 -11.250 -2.749 1.00 87.00 105 ARG A N 1
ATOM 750 C CA . ARG A 1 105 ? 1.096 -12.459 -3.344 1.00 87.00 105 ARG A CA 1
ATOM 751 C C . ARG A 1 105 ? 2.619 -12.546 -3.212 1.00 87.00 105 ARG A C 1
ATOM 753 O O . ARG A 1 105 ? 3.144 -13.645 -3.157 1.00 87.00 105 ARG A O 1
ATOM 760 N N . LEU A 1 106 ? 3.320 -11.413 -3.128 1.00 86.75 106 LEU A N 1
ATOM 761 C CA . LEU A 1 106 ? 4.779 -11.384 -2.983 1.00 86.75 106 LEU A CA 1
ATOM 762 C C . LEU A 1 106 ? 5.254 -11.765 -1.572 1.00 86.75 106 LEU A C 1
ATOM 764 O O . LEU A 1 106 ? 6.418 -12.103 -1.390 1.00 86.75 106 LEU A O 1
ATOM 768 N N . CYS A 1 107 ? 4.358 -11.730 -0.582 1.00 90.31 107 CYS A N 1
ATOM 769 C CA . CYS A 1 107 ? 4.608 -12.190 0.782 1.00 90.31 107 CYS A CA 1
ATOM 770 C C . CYS A 1 107 ? 3.865 -13.497 1.118 1.00 90.31 107 CYS A C 1
ATOM 772 O O . CYS A 1 107 ? 3.907 -13.918 2.275 1.00 90.31 107 CYS A O 1
ATOM 774 N N . ALA A 1 108 ? 3.172 -14.128 0.160 1.00 87.06 108 ALA A N 1
ATOM 775 C CA . ALA A 1 108 ? 2.279 -15.266 0.414 1.00 87.06 108 ALA A CA 1
ATOM 776 C C . ALA A 1 108 ? 2.990 -16.481 1.034 1.00 87.06 108 ALA A C 1
ATOM 778 O O . ALA A 1 108 ? 2.403 -17.172 1.864 1.00 87.06 108 ALA A O 1
ATOM 779 N N . ASP A 1 109 ? 4.268 -16.685 0.710 1.00 85.75 109 ASP A N 1
ATOM 780 C CA . ASP A 1 109 ? 5.079 -17.784 1.253 1.00 85.75 109 ASP A CA 1
ATOM 781 C C . ASP A 1 109 ? 5.554 -17.534 2.696 1.00 85.75 109 ASP A C 1
ATOM 783 O O . ASP A 1 109 ? 6.117 -18.417 3.346 1.00 85.75 109 ASP A O 1
ATOM 787 N N . ARG A 1 110 ? 5.342 -16.324 3.234 1.00 83.81 110 ARG A N 1
ATOM 788 C CA . ARG A 1 110 ? 5.754 -15.946 4.590 1.00 83.81 110 ARG A CA 1
ATOM 789 C C . ARG A 1 110 ? 4.578 -15.967 5.546 1.00 83.81 110 ARG A C 1
ATOM 791 O O . ARG A 1 110 ? 3.499 -15.453 5.253 1.00 83.81 110 ARG A O 1
ATOM 798 N N . LYS A 1 111 ? 4.828 -16.438 6.769 1.00 89.69 111 LYS A N 1
ATOM 799 C CA . LYS A 1 111 ? 3.841 -16.393 7.851 1.00 89.69 111 LYS A CA 1
ATOM 800 C C . LYS A 1 111 ? 3.406 -14.948 8.113 1.00 89.69 111 LYS A C 1
ATOM 802 O O . LYS A 1 111 ? 4.205 -14.121 8.554 1.00 89.69 111 LYS A O 1
ATOM 807 N N . ARG A 1 112 ? 2.127 -14.665 7.863 1.00 92.50 112 ARG A N 1
ATOM 808 C CA . ARG A 1 112 ? 1.506 -13.382 8.192 1.00 92.50 112 ARG A CA 1
ATOM 809 C C . ARG A 1 112 ? 1.521 -13.181 9.718 1.00 92.50 112 ARG A C 1
ATOM 811 O O . ARG A 1 112 ? 1.079 -14.080 10.440 1.00 92.50 112 ARG A O 1
ATOM 818 N N . PRO A 1 113 ? 2.035 -12.047 10.226 1.00 91.62 113 PRO A N 1
ATOM 819 C CA . PRO A 1 113 ? 2.039 -11.762 11.654 1.00 91.62 113 PRO A CA 1
ATOM 820 C C . PRO A 1 113 ? 0.615 -11.547 12.172 1.00 91.62 113 PRO A C 1
ATOM 822 O O . PRO A 1 113 ? -0.276 -11.109 11.442 1.00 91.62 113 PRO A O 1
ATOM 825 N N . THR A 1 114 ? 0.407 -11.840 13.453 1.00 92.44 114 THR A N 1
ATOM 826 C CA . THR A 1 114 ? -0.837 -11.500 14.146 1.00 92.44 114 THR A CA 1
ATOM 827 C C . THR A 1 114 ? -0.912 -9.981 14.315 1.00 92.44 114 THR A C 1
ATOM 829 O O . THR A 1 114 ? 0.007 -9.415 14.913 1.00 92.44 114 THR A O 1
ATOM 832 N N . PRO A 1 115 ? -1.960 -9.312 13.807 1.00 92.75 115 PRO A N 1
ATOM 833 C CA . PRO A 1 115 ? -2.082 -7.866 13.933 1.00 92.75 115 PRO A CA 1
ATOM 834 C C . PRO A 1 115 ? -2.346 -7.479 15.386 1.00 92.75 115 PRO A C 1
ATOM 836 O O . PRO A 1 115 ? -3.116 -8.149 16.078 1.00 92.75 115 PRO A O 1
ATOM 839 N N . LYS A 1 116 ? -1.754 -6.371 15.838 1.00 93.00 116 LYS A N 1
ATOM 840 C CA . LYS A 1 116 ? -2.125 -5.769 17.124 1.00 93.00 116 LYS A CA 1
ATOM 841 C C . LYS A 1 116 ? -3.595 -5.357 17.120 1.00 93.00 116 LYS A C 1
ATOM 843 O O . LYS A 1 116 ? -4.104 -4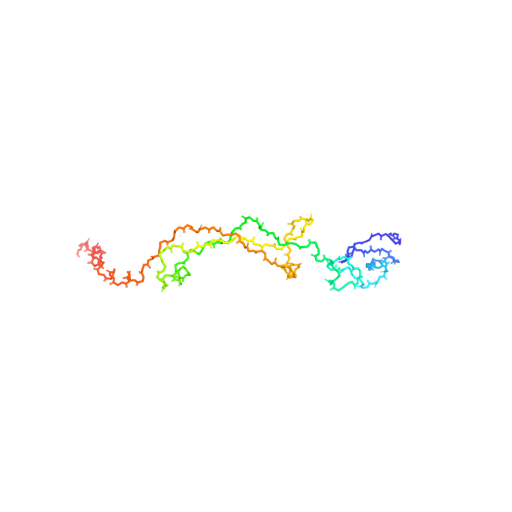.875 16.108 1.00 93.00 116 LYS A O 1
ATOM 848 N N . THR A 1 117 ? -4.263 -5.509 18.256 1.00 92.81 117 THR A N 1
ATOM 849 C CA . THR A 1 117 ? -5.649 -5.076 18.448 1.00 92.81 117 THR A CA 1
ATOM 850 C C . THR A 1 117 ? -5.722 -3.870 19.373 1.00 92.81 117 THR A C 1
ATOM 852 O O . THR A 1 117 ? -4.838 -3.644 20.202 1.00 92.81 117 THR A O 1
ATOM 855 N N . LYS A 1 118 ? -6.769 -3.062 19.209 1.00 91.19 118 LYS A N 1
ATOM 856 C CA . LYS A 1 118 ? -7.125 -1.985 20.136 1.00 91.19 118 LYS A CA 1
ATOM 857 C C . LYS A 1 118 ? -8.636 -1.977 20.372 1.00 91.19 118 LYS A C 1
ATOM 859 O O . LYS A 1 118 ? -9.375 -2.263 19.426 1.00 91.19 118 LYS A O 1
ATOM 864 N N . PRO A 1 119 ? -9.101 -1.622 21.580 1.00 89.44 119 PRO A N 1
ATOM 865 C CA . PRO A 1 119 ? -10.526 -1.548 21.862 1.00 89.44 119 PRO A CA 1
ATOM 866 C C . PRO A 1 119 ? -11.183 -0.448 21.026 1.00 89.44 119 PRO A C 1
ATOM 868 O O . PRO A 1 119 ? -10.614 0.630 20.821 1.00 89.44 119 PRO A O 1
ATOM 871 N N . CYS A 1 120 ? -12.384 -0.729 20.535 1.00 86.50 120 CYS A N 1
ATOM 872 C CA . CYS A 1 120 ? -13.200 0.262 19.856 1.00 86.50 120 CYS A CA 1
ATOM 873 C C . CYS A 1 120 ? -13.885 1.209 20.855 1.00 86.50 120 CYS A C 1
ATOM 875 O O . CYS A 1 120 ? -14.144 0.826 21.996 1.00 86.50 120 CYS A O 1
ATOM 877 N N . PRO A 1 121 ? -14.215 2.445 20.440 1.00 84.62 121 PRO A N 1
ATOM 878 C CA . PRO A 1 121 ? -15.064 3.324 21.233 1.00 84.62 121 PRO A CA 1
ATOM 879 C C . PRO A 1 121 ? -16.431 2.677 21.489 1.00 84.62 121 PRO A C 1
ATOM 881 O O . PRO A 1 121 ? -16.948 2.011 20.583 1.00 84.62 121 PRO A O 1
ATOM 884 N N . PRO A 1 122 ? -17.042 2.905 22.665 1.00 78.62 122 PRO A N 1
ATOM 885 C CA . PRO A 1 122 ? -18.308 2.281 23.024 1.00 78.62 122 PRO A CA 1
ATOM 886 C C . PRO A 1 122 ? -19.407 2.663 22.029 1.00 78.62 122 PRO A C 1
ATOM 888 O O . PRO A 1 122 ? -19.579 3.834 21.691 1.00 78.62 122 PRO A O 1
ATOM 891 N N . LEU A 1 123 ? -20.163 1.667 21.572 1.00 76.38 123 LEU A N 1
ATOM 892 C CA . LEU A 1 123 ? -21.329 1.849 20.709 1.00 76.38 123 LEU A CA 1
ATOM 893 C C . LEU A 1 123 ? -22.575 1.453 21.490 1.00 76.38 123 LEU A C 1
ATOM 895 O O . LEU A 1 123 ? -22.723 0.309 21.917 1.00 76.38 123 LEU A O 1
ATOM 899 N N . ILE A 1 124 ? -23.477 2.411 21.670 1.00 75.38 124 ILE A N 1
ATOM 900 C CA . ILE A 1 124 ? -24.763 2.171 22.318 1.00 75.38 124 ILE A CA 1
ATOM 901 C C . ILE A 1 124 ? -25.730 1.672 21.251 1.00 75.38 124 ILE A C 1
ATOM 903 O O . ILE A 1 124 ? -26.085 2.412 20.335 1.00 75.38 124 ILE A O 1
ATOM 907 N N . CYS A 1 125 ? -26.167 0.423 21.383 1.00 72.94 125 CYS A N 1
ATOM 908 C CA . CYS A 1 125 ? -27.135 -0.169 20.473 1.00 72.94 125 CYS A CA 1
ATOM 909 C C . CYS A 1 125 ? -28.545 -0.159 21.069 1.00 72.94 125 CYS A C 1
ATOM 911 O O . CYS A 1 125 ? -28.719 -0.541 22.229 1.00 72.94 125 CYS A O 1
ATOM 913 N N . PRO A 1 126 ? -29.573 0.239 20.298 1.00 70.75 126 PRO A N 1
ATOM 914 C CA . PRO A 1 126 ? -30.948 0.125 20.751 1.00 70.75 126 PRO A CA 1
ATOM 915 C C . PRO A 1 126 ? -31.301 -1.356 20.916 1.00 70.75 126 PRO A C 1
ATOM 917 O O . PRO A 1 126 ? -31.193 -2.153 19.982 1.00 70.75 126 PRO A O 1
ATOM 920 N N . SER A 1 127 ? -31.733 -1.739 22.117 1.00 62.31 127 SER A N 1
ATOM 921 C CA . SER A 1 127 ? -32.262 -3.077 22.365 1.00 62.31 127 SER A CA 1
ATOM 922 C C . SER A 1 127 ? -33.438 -3.354 21.431 1.00 62.31 127 SER A C 1
ATOM 924 O O . SER A 1 127 ? -34.373 -2.557 21.343 1.00 62.31 127 SER A O 1
ATOM 926 N N . ARG A 1 128 ? -33.455 -4.543 20.818 1.00 58.47 128 ARG A N 1
ATOM 927 C CA . ARG A 1 128 ? -34.540 -5.035 19.945 1.00 58.47 128 ARG A CA 1
ATOM 928 C C . ARG A 1 128 ? -35.942 -5.009 20.595 1.00 58.47 128 ARG A C 1
ATOM 930 O O . ARG A 1 128 ? -36.936 -5.153 19.896 1.00 58.47 128 ARG A O 1
ATOM 937 N N . ASN A 1 129 ? -36.035 -4.786 21.910 1.00 55.94 129 ASN A N 1
ATOM 938 C CA . ASN A 1 129 ? -37.287 -4.663 22.666 1.00 55.94 129 ASN A CA 1
ATOM 939 C C . ASN A 1 129 ? -37.838 -3.229 22.833 1.00 55.94 129 ASN A C 1
ATOM 941 O O . ASN A 1 129 ? -38.873 -3.075 23.474 1.00 55.94 129 ASN A O 1
ATOM 945 N N . LYS A 1 130 ? -37.223 -2.189 22.249 1.00 45.50 130 LYS A N 1
ATOM 946 C CA . LYS A 1 130 ? -37.782 -0.817 22.215 1.00 45.50 130 LYS A CA 1
ATOM 947 C C . LYS A 1 130 ? -38.349 -0.411 20.840 1.00 45.50 130 LYS A C 1
ATOM 949 O O . LYS A 1 130 ? -38.247 0.735 20.446 1.00 45.50 130 LYS A O 1
ATOM 954 N N . ILE A 1 131 ? -38.954 -1.343 20.100 1.00 49.03 131 ILE A N 1
ATOM 955 C CA . ILE A 1 131 ? -39.778 -1.028 18.905 1.00 49.03 131 ILE A CA 1
ATOM 956 C C . ILE A 1 131 ? -41.224 -1.501 19.140 1.00 49.03 131 ILE A C 1
ATOM 958 O O . ILE A 1 131 ? -41.869 -2.072 18.271 1.00 49.03 131 ILE A O 1
ATOM 962 N N . ARG A 1 132 ? -41.719 -1.389 20.379 1.00 45.16 132 ARG A N 1
ATOM 963 C CA . ARG A 1 132 ? -43.096 -1.785 20.738 1.00 45.16 132 ARG A CA 1
ATOM 964 C C . ARG A 1 132 ? -43.755 -0.892 21.794 1.00 45.16 132 ARG A C 1
ATOM 966 O O . ARG A 1 132 ? -44.751 -1.310 22.380 1.00 45.16 132 ARG A O 1
ATOM 973 N N . GLN A 1 133 ? -43.215 0.297 22.080 1.00 43.91 133 GLN A N 1
ATOM 974 C CA . GLN A 1 133 ? -43.836 1.226 23.042 1.00 43.91 133 GLN A CA 1
ATOM 975 C C . GLN A 1 133 ? -43.960 2.681 22.566 1.00 43.91 133 GLN A C 1
ATOM 977 O O . GLN A 1 133 ? -44.615 3.457 23.255 1.00 43.91 133 GLN A O 1
ATOM 982 N N . ASP A 1 134 ? -43.454 3.033 21.380 1.00 45.75 134 ASP A N 1
ATOM 983 C CA . ASP A 1 134 ? -43.517 4.411 20.868 1.00 45.75 134 ASP A CA 1
ATOM 984 C C . ASP A 1 134 ? -44.660 4.657 19.855 1.00 45.75 134 ASP A C 1
ATOM 986 O O . ASP A 1 134 ? -44.813 5.767 19.369 1.00 45.75 134 ASP A O 1
ATOM 990 N N . ASP A 1 135 ? -45.546 3.684 19.600 1.00 48.56 135 ASP A N 1
ATOM 991 C CA . ASP A 1 135 ? -46.775 3.879 18.794 1.00 48.56 135 ASP A CA 1
ATOM 992 C C . ASP A 1 135 ? -47.983 4.364 19.625 1.00 48.56 135 ASP A C 1
ATOM 994 O O . ASP A 1 135 ? -49.140 4.177 19.241 1.00 48.56 135 ASP A O 1
ATOM 998 N N . LYS A 1 136 ? -47.763 4.939 20.817 1.00 46.97 136 LYS A N 1
ATOM 999 C CA . LYS A 1 136 ? -48.875 5.395 21.676 1.00 46.97 136 LYS A CA 1
ATOM 1000 C C . LYS A 1 136 ? -48.713 6.780 22.299 1.00 46.97 136 LYS A C 1
ATOM 1002 O O . LYS A 1 136 ? -49.403 7.054 23.278 1.00 46.97 136 LYS A O 1
ATOM 1007 N N . HIS A 1 137 ? -47.850 7.641 21.752 1.00 48.25 137 HIS A N 1
ATOM 1008 C CA . HIS A 1 137 ? -47.666 9.000 22.285 1.00 48.25 137 HIS A CA 1
ATOM 1009 C C . HIS A 1 137 ? -47.810 10.176 21.310 1.00 48.25 137 HIS A C 1
ATOM 1011 O O . HIS A 1 137 ? -47.719 11.306 21.772 1.00 48.25 137 HIS A O 1
ATOM 1017 N N . ASP A 1 138 ? -48.193 9.977 20.046 1.00 48.38 138 ASP A N 1
ATOM 1018 C CA . ASP A 1 138 ? -48.504 11.104 19.150 1.00 48.38 138 ASP A CA 1
ATOM 1019 C C . ASP A 1 138 ? -49.948 11.063 18.638 1.00 48.38 138 ASP A C 1
ATOM 10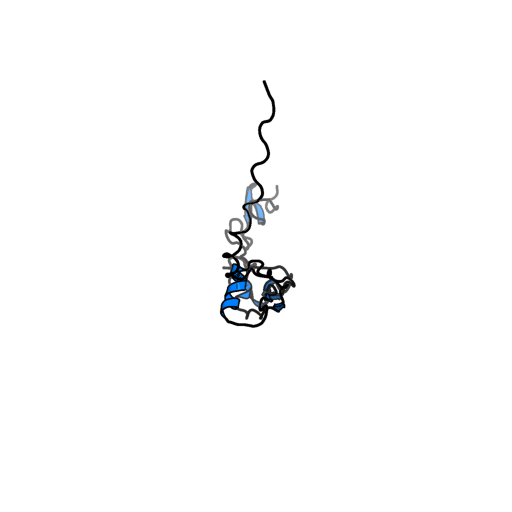21 O O . ASP A 1 138 ? -50.243 10.705 17.501 1.00 48.38 138 ASP A O 1
ATOM 1025 N N . ASN A 1 139 ? -50.883 11.462 19.505 1.00 48.62 139 ASN A N 1
ATOM 1026 C CA . ASN A 1 139 ? -52.164 12.021 19.067 1.00 48.62 139 ASN A CA 1
ATOM 1027 C C . ASN A 1 139 ? -52.514 13.283 19.862 1.00 48.62 139 ASN A C 1
ATOM 1029 O O . ASN A 1 139 ? -53.594 13.371 20.440 1.00 48.62 139 ASN A O 1
ATOM 1033 N N . ILE A 1 140 ? -51.591 14.247 19.936 1.00 48.91 140 ILE A N 1
ATOM 1034 C CA . ILE A 1 140 ? -51.901 15.603 20.411 1.00 48.91 140 ILE A CA 1
ATOM 1035 C C . ILE A 1 140 ? -51.020 16.635 19.683 1.00 48.91 140 ILE A C 1
ATOM 1037 O O . ILE A 1 140 ? -50.268 17.328 20.348 1.00 48.91 140 ILE A O 1
ATOM 1041 N N . LEU A 1 141 ? -51.074 16.750 18.344 1.00 47.53 141 LEU A N 1
ATOM 1042 C CA . LEU A 1 141 ? -50.794 18.030 17.648 1.00 47.53 141 LEU A CA 1
ATOM 1043 C C . LEU A 1 141 ? -51.050 17.990 16.125 1.00 47.53 141 LEU A C 1
ATOM 1045 O O . LEU A 1 141 ? -50.133 18.130 15.326 1.00 47.53 141 LEU A O 1
ATOM 1049 N N . ALA A 1 142 ? -52.299 17.841 15.681 1.00 44.19 142 ALA A N 1
ATOM 1050 C CA . ALA A 1 142 ? -52.663 18.252 14.317 1.00 44.19 142 ALA A CA 1
ATOM 1051 C C . ALA A 1 142 ? -54.179 18.411 14.169 1.00 44.19 142 ALA A C 1
ATOM 1053 O O . ALA A 1 142 ? -54.860 17.476 13.756 1.00 44.19 142 ALA A O 1
ATOM 1054 N N . LYS A 1 143 ? -54.698 19.594 14.518 1.00 39.97 143 LYS A N 1
ATOM 1055 C CA . LYS A 1 143 ? -55.812 20.282 13.832 1.00 39.97 143 LYS A CA 1
ATOM 1056 C C . LYS A 1 143 ? -56.135 21.584 14.566 1.00 39.97 143 LYS A C 1
ATOM 1058 O O . LYS A 1 143 ? -57.102 21.682 15.309 1.00 39.97 143 LYS A O 1
ATOM 1063 N N . ALA A 1 144 ? -55.299 22.585 14.341 1.00 46.19 144 ALA A N 1
ATOM 1064 C CA . ALA A 1 144 ? -55.652 23.979 14.547 1.00 46.19 144 ALA A CA 1
ATOM 1065 C C . ALA A 1 144 ? -54.860 24.783 13.518 1.00 46.19 144 ALA A C 1
ATOM 1067 O O . ALA A 1 144 ? -53.741 25.175 13.803 1.00 46.19 144 ALA A O 1
ATOM 1068 N N . ASP A 1 145 ? -55.384 24.851 12.290 1.00 42.62 145 ASP A N 1
ATOM 1069 C CA . ASP A 1 145 ? -55.327 26.045 11.434 1.00 42.62 145 ASP A CA 1
ATOM 1070 C C . ASP A 1 145 ? -56.020 25.766 10.092 1.00 42.62 145 ASP A C 1
ATOM 1072 O O . ASP A 1 145 ? -55.443 25.183 9.173 1.00 42.62 145 ASP A O 1
ATOM 1076 N N . SER A 1 146 ? -57.297 26.138 9.987 1.00 44.47 146 SER A N 1
ATOM 1077 C CA . SER A 1 146 ? -57.852 26.727 8.763 1.00 44.47 146 SER A CA 1
ATOM 1078 C C . SER A 1 146 ? -59.290 27.177 8.982 1.00 44.47 146 SER A C 1
ATOM 1080 O O . SER A 1 146 ? -60.167 26.375 9.293 1.00 44.47 146 SER A O 1
ATOM 1082 N N . HIS A 1 147 ? -59.478 28.461 8.692 1.00 40.28 147 HIS A N 1
ATOM 1083 C CA . HIS A 1 147 ? -60.722 29.175 8.418 1.00 40.28 147 HIS A CA 1
ATOM 1084 C C . HIS A 1 147 ? -61.449 29.794 9.609 1.00 40.28 147 HIS A C 1
ATOM 1086 O O . HIS A 1 147 ? -62.459 29.298 10.099 1.00 40.28 147 HIS A O 1
ATOM 1092 N N . GLN A 1 148 ? -61.005 31.011 9.922 1.00 47.19 148 GLN A N 1
ATOM 1093 C CA . GLN A 1 148 ? -61.924 32.101 10.212 1.00 47.19 148 GLN A CA 1
ATOM 1094 C C . GLN A 1 148 ? -61.627 33.258 9.252 1.00 47.19 148 GLN A C 1
ATOM 1096 O O . GLN A 1 148 ? -60.600 33.920 9.363 1.00 47.19 148 GLN A O 1
ATOM 1101 N N . ALA A 1 149 ? -62.513 33.453 8.280 1.00 37.41 149 ALA A N 1
ATOM 1102 C CA . ALA A 1 149 ? -62.764 34.737 7.638 1.00 37.41 149 ALA A CA 1
ATOM 1103 C C . ALA A 1 149 ? -64.184 34.683 7.058 1.00 37.41 149 ALA A C 1
ATOM 1105 O O . ALA A 1 149 ? -64.479 33.885 6.170 1.00 37.41 149 ALA A O 1
ATOM 1106 N N . GLU A 1 150 ? -65.049 35.477 7.679 1.00 41.16 150 GLU A N 1
ATOM 1107 C CA . GLU A 1 150 ? -66.450 35.741 7.357 1.00 41.16 150 GLU A CA 1
ATOM 1108 C C . GLU A 1 150 ? -66.630 36.302 5.936 1.00 41.16 150 GLU A C 1
ATOM 1110 O O . GLU A 1 150 ? -65.749 37.018 5.463 1.00 41.16 150 GLU A O 1
ATOM 1115 N N . VAL A 1 151 ? -67.762 35.992 5.289 1.00 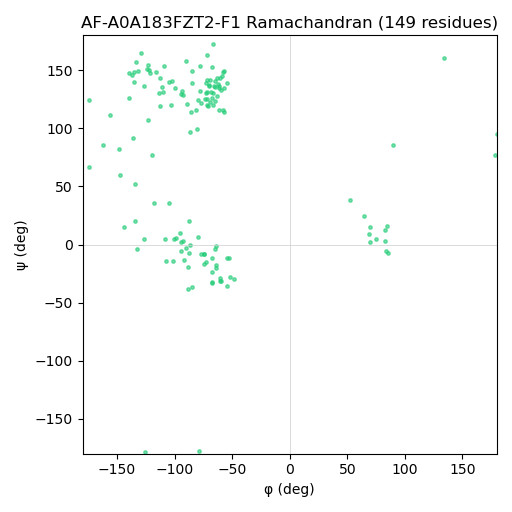36.53 151 VAL A N 1
ATOM 1116 C CA . VAL A 1 151 ? -68.845 36.910 4.848 1.00 36.53 151 VAL A CA 1
ATOM 1117 C C . VAL A 1 151 ? -70.061 36.058 4.480 1.00 36.53 151 VAL A C 1
ATOM 1119 O O . VAL A 1 151 ? -69.878 35.056 3.752 1.00 36.53 151 VAL A O 1
#

Organism: Heligmosomoides polygyrus (NCBI:txid6339)